Protein AF-A0A8C9STE4-F1 (afdb_monomer)

Organism: Scleropages formosus (NCBI:txid113540)

Radius of gyration: 18.82 Å; Cα contacts (8 Å, |Δi|>4): 112; chains: 1; bounding box: 55×32×43 Å

Mean predicted aligned error: 13.32 Å

Solvent-accessible surface area (backbone atoms only — not comparable to full-atom values): 6809 Å² total; per-residue (Å²): 132,84,80,54,67,68,64,52,52,54,52,50,52,54,50,51,54,52,36,74,79,50,65,75,74,72,78,66,70,89,64,78,52,48,98,88,43,81,66,85,58,80,45,80,27,80,43,64,68,60,37,51,57,51,47,72,70,45,95,59,85,57,45,50,30,40,40,39,53,79,82,48,84,82,78,57,53,38,24,39,34,28,29,74,45,58,50,50,53,58,49,62,62,38,71,78,58,81,78,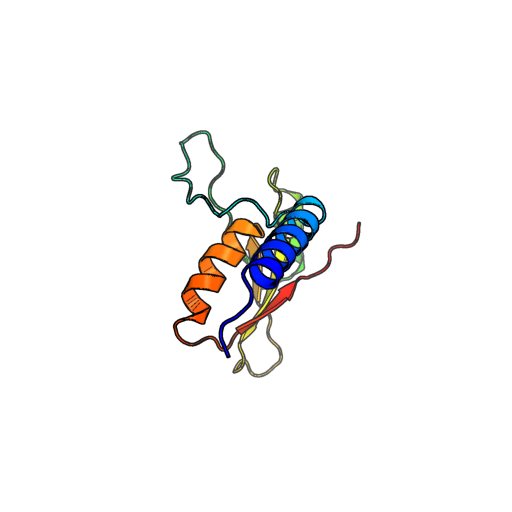68,65,57,80,46,76,57,82,74,79,127

Sequence (110 aa):
MRKSWADVVRRVEQRAQSFQHHPLGSPYKPRLSRPWQPTSVWKLFPRQSGALAFAQGCTQEVHVFALEKEQATGGQRIYLVTSYTELWHYYRWQFTSYSTYNYLPIYTGE

Nearest PDB structures (foldseek):
  7jlg-assembly2_B  TM=8.894E-01  e=3.161E-05  Homo sapiens
  7jlg-assembly1_A  TM=7.226E-01  e=1.237E-05  Homo sapiens
  7jkl-assembly1_A  TM=7.336E-01  e=4.322E-05  Homo sapiens
  5l2x-assembly1_A  TM=7.009E-01  e=2.312E-05  Homo sapiens
  7jk1-assembly1_A  TM=7.053E-01  e=4.601E-05  Homo sapiens

Structure (mmCIF, N/CA/C/O backbone):
data_AF-A0A8C9STE4-F1
#
_entry.id   AF-A0A8C9STE4-F1
#
loop_
_atom_site.group_PDB
_atom_site.id
_atom_site.type_symbol
_atom_site.label_atom_id
_atom_site.label_alt_id
_atom_site.label_comp_id
_atom_site.label_asym_id
_atom_site.label_entity_id
_atom_site.label_seq_id
_atom_site.pdbx_PDB_ins_code
_atom_site.Cartn_x
_atom_site.Cartn_y
_atom_site.Cartn_z
_atom_site.occupancy
_atom_site.B_iso_or_equiv
_atom_site.auth_seq_id
_atom_site.auth_comp_id
_atom_site.auth_asym_id
_atom_site.auth_atom_id
_atom_site.pdbx_PDB_model_num
ATOM 1 N N . MET A 1 1 ? -35.539 -10.142 -29.152 1.00 50.22 1 MET A N 1
ATOM 2 C CA . MET A 1 1 ? -36.218 -10.958 -28.119 1.00 50.22 1 MET A CA 1
ATOM 3 C C . MET A 1 1 ? -36.185 -10.194 -26.795 1.00 50.22 1 MET A C 1
ATOM 5 O O . MET A 1 1 ? -35.098 -9.870 -26.327 1.00 50.22 1 MET A O 1
ATOM 9 N N . ARG A 1 2 ? -37.343 -9.783 -26.254 1.00 63.97 2 ARG A N 1
ATOM 10 C CA . ARG A 1 2 ? -37.420 -9.030 -24.984 1.00 63.97 2 ARG A CA 1
ATOM 11 C C . ARG A 1 2 ? -36.998 -9.957 -23.840 1.00 63.97 2 ARG A C 1
ATOM 13 O O . ARG A 1 2 ? -37.538 -11.051 -23.726 1.00 63.97 2 ARG A O 1
ATOM 20 N N . LYS A 1 3 ? -36.020 -9.547 -23.025 1.00 69.06 3 LYS A N 1
ATOM 21 C CA . LYS A 1 3 ? -35.625 -10.299 -21.822 1.00 69.06 3 LYS A CA 1
ATOM 22 C C . LYS A 1 3 ? -36.845 -10.386 -20.899 1.00 69.06 3 LYS A C 1
ATOM 24 O O . LYS A 1 3 ? -37.442 -9.353 -20.606 1.00 69.06 3 LYS A O 1
ATOM 29 N N . SER A 1 4 ? -37.219 -11.596 -20.482 1.00 86.81 4 SER A N 1
ATOM 30 C CA . SER A 1 4 ? -38.308 -11.792 -19.524 1.00 86.81 4 SER A CA 1
ATOM 31 C C . SER A 1 4 ? -37.942 -11.119 -18.204 1.00 86.81 4 SER A C 1
ATOM 33 O O . SER A 1 4 ? -36.820 -11.277 -17.716 1.00 86.81 4 SER A O 1
ATOM 35 N N . TRP A 1 5 ? -38.879 -10.379 -17.614 1.00 88.38 5 TRP A N 1
ATOM 36 C CA . TRP A 1 5 ? -38.701 -9.777 -16.290 1.00 88.38 5 TRP A CA 1
ATOM 37 C C . TRP A 1 5 ? -38.319 -10.821 -15.234 1.00 88.38 5 TRP A C 1
ATOM 39 O O . TRP A 1 5 ? -37.481 -10.540 -14.380 1.00 88.38 5 TRP A O 1
ATOM 49 N N . ALA A 1 6 ? -38.822 -12.052 -15.362 1.00 89.94 6 ALA A N 1
ATOM 50 C CA . ALA A 1 6 ? -38.458 -13.160 -14.483 1.00 89.94 6 ALA A CA 1
ATOM 51 C C . ALA A 1 6 ? -36.953 -13.492 -14.540 1.00 89.94 6 ALA A C 1
ATOM 53 O O . ALA A 1 6 ? -36.334 -13.763 -13.514 1.00 89.94 6 ALA A O 1
ATOM 54 N N . ASP A 1 7 ? -36.329 -13.414 -15.720 1.00 91.38 7 ASP A N 1
ATOM 55 C CA . ASP A 1 7 ? -34.884 -13.642 -15.864 1.00 91.38 7 ASP A CA 1
ATOM 56 C C . ASP A 1 7 ? -34.051 -12.475 -15.328 1.00 91.38 7 ASP A C 1
ATOM 58 O O . ASP A 1 7 ? -32.866 -12.634 -15.027 1.00 91.38 7 ASP A O 1
ATOM 62 N N . VAL A 1 8 ? -34.618 -11.269 -15.273 1.00 90.25 8 VAL A N 1
ATOM 63 C CA . VAL A 1 8 ? -33.954 -10.109 -14.667 1.00 90.25 8 VAL A CA 1
ATOM 64 C C . VAL A 1 8 ? -33.956 -10.259 -13.149 1.00 90.25 8 VAL A C 1
ATOM 66 O O . VAL A 1 8 ? -32.886 -10.183 -12.551 1.00 90.25 8 VAL A O 1
ATOM 69 N N . VAL A 1 9 ? -35.112 -10.565 -12.553 1.00 93.94 9 VAL A N 1
ATOM 70 C CA . VAL A 1 9 ? -35.259 -10.770 -11.102 1.00 93.94 9 VAL A CA 1
ATOM 71 C C . VAL A 1 9 ? -34.338 -11.887 -10.609 1.00 93.94 9 VAL A C 1
ATOM 73 O O . VAL A 1 9 ? -33.515 -11.646 -9.729 1.00 93.94 9 VAL A O 1
ATOM 76 N N . ARG A 1 10 ? -34.356 -13.054 -11.267 1.00 93.81 10 ARG A N 1
ATOM 77 C CA . ARG A 1 10 ? -33.497 -14.196 -10.902 1.00 93.81 10 ARG A CA 1
ATOM 78 C C . ARG A 1 10 ? -32.010 -13.832 -10.873 1.00 93.81 10 ARG A C 1
ATOM 80 O O . ARG A 1 10 ? -31.277 -14.240 -9.979 1.00 93.81 10 ARG A O 1
ATOM 87 N N . ARG A 1 11 ? -31.545 -13.042 -11.848 1.00 91.81 11 ARG A N 1
ATOM 88 C CA . ARG A 1 11 ? -30.141 -12.598 -11.915 1.00 91.81 11 ARG A CA 1
ATOM 89 C C . ARG A 1 11 ? -29.780 -11.610 -10.812 1.00 91.81 11 ARG A C 1
ATOM 91 O O . ARG A 1 11 ? -28.640 -11.616 -10.353 1.00 91.81 11 ARG A O 1
ATOM 98 N N . VAL A 1 12 ? -30.716 -10.750 -10.419 1.00 93.38 12 VAL A N 1
ATOM 99 C CA . VAL A 1 12 ? -30.512 -9.810 -9.311 1.00 93.38 12 VAL A CA 1
ATOM 100 C C . VAL A 1 12 ? -30.393 -10.574 -7.995 1.00 93.38 12 VAL A C 1
ATOM 102 O O . VAL A 1 12 ? -29.441 -10.339 -7.258 1.00 93.38 12 VAL A O 1
ATOM 105 N N . GLU A 1 13 ? -31.276 -11.540 -7.742 1.00 95.25 13 GLU A N 1
ATOM 106 C CA . GLU A 1 13 ? -31.241 -12.374 -6.533 1.00 95.25 13 GLU A CA 1
ATOM 107 C C . GLU A 1 13 ? -29.958 -13.204 -6.434 1.00 95.25 13 GLU A C 1
ATOM 109 O O . GLU A 1 13 ? -29.297 -13.197 -5.397 1.00 95.25 13 GLU A O 1
ATOM 114 N N . GLN A 1 14 ? -29.541 -13.847 -7.530 1.00 93.56 14 GLN A N 1
ATOM 115 C CA . GLN A 1 14 ? -28.282 -14.598 -7.575 1.00 93.56 14 GLN A CA 1
ATOM 116 C C . GLN A 1 14 ? -27.070 -13.712 -7.260 1.00 93.56 14 GLN A C 1
ATOM 118 O O . GLN A 1 14 ? -26.174 -14.113 -6.517 1.00 93.56 14 GLN A O 1
ATOM 123 N N . ARG A 1 15 ? -27.041 -12.481 -7.788 1.00 87.19 15 ARG A N 1
ATOM 124 C CA . ARG A 1 15 ? -25.978 -11.517 -7.469 1.00 87.19 15 ARG A CA 1
ATOM 125 C C . ARG A 1 15 ? -26.035 -11.061 -6.016 1.00 87.19 15 ARG A C 1
ATOM 127 O O . ARG A 1 15 ? -24.981 -10.935 -5.402 1.00 87.19 15 ARG A O 1
ATOM 134 N N . ALA A 1 16 ? -27.227 -10.835 -5.469 1.00 90.12 16 ALA A N 1
ATOM 135 C CA . ALA A 1 16 ? -27.399 -10.453 -4.073 1.00 90.12 16 ALA A CA 1
ATOM 136 C C . ALA A 1 16 ? -26.893 -11.551 -3.123 1.00 90.12 16 ALA A C 1
ATOM 138 O O . ALA A 1 16 ? -26.107 -11.253 -2.228 1.00 90.12 16 ALA A O 1
ATOM 139 N N . GLN A 1 17 ? -27.248 -12.818 -3.370 1.00 90.88 17 GLN A N 1
ATOM 140 C CA . GLN A 1 17 ? -26.729 -13.963 -2.610 1.00 90.88 17 GLN A CA 1
ATOM 141 C C . GLN A 1 17 ? -25.206 -14.073 -2.730 1.00 90.88 17 GLN A C 1
ATOM 143 O O . GLN A 1 17 ? -24.507 -14.179 -1.725 1.00 90.88 17 GLN A O 1
ATOM 148 N N . SER A 1 18 ? -24.668 -13.963 -3.950 1.00 86.38 18 SER A N 1
ATOM 149 C CA . SER A 1 18 ? -23.218 -13.976 -4.167 1.00 86.38 18 SER A CA 1
ATOM 150 C C . SER A 1 18 ? -22.506 -12.884 -3.368 1.00 86.38 18 SER A C 1
ATOM 152 O O . SER A 1 18 ? -21.427 -13.141 -2.844 1.00 86.38 18 SER A O 1
ATOM 154 N N . PHE A 1 19 ? -23.097 -11.691 -3.266 1.00 82.31 19 PHE A N 1
ATOM 155 C CA . PHE A 1 19 ? -22.538 -10.563 -2.522 1.00 82.31 19 PHE A CA 1
ATOM 156 C C . PHE A 1 19 ? -22.650 -10.742 -1.004 1.00 82.31 19 PHE A C 1
ATOM 158 O O . PHE A 1 19 ? -21.764 -10.310 -0.278 1.00 82.31 19 PHE A O 1
ATOM 165 N N . GLN A 1 20 ? -23.707 -11.391 -0.506 1.00 82.94 20 GLN A N 1
ATOM 166 C CA . GLN A 1 20 ? -23.812 -11.742 0.915 1.00 82.94 20 GLN A CA 1
ATOM 167 C C . GLN A 1 20 ? -22.711 -12.718 1.339 1.00 82.94 20 GLN A C 1
ATOM 169 O O . GLN A 1 20 ? -22.150 -12.572 2.421 1.00 82.94 20 GLN A O 1
ATOM 174 N N . HIS A 1 21 ? -22.379 -13.681 0.475 1.00 84.19 21 HIS A N 1
ATOM 175 C CA . HIS A 1 21 ? -21.295 -14.632 0.726 1.00 84.19 21 HIS A CA 1
ATOM 176 C C . HIS A 1 21 ? -19.899 -14.052 0.444 1.00 84.19 21 HIS A C 1
ATOM 178 O O . HIS A 1 21 ? -18.927 -14.496 1.046 1.00 84.19 21 HIS A O 1
ATOM 184 N N . HIS A 1 22 ? -19.797 -13.062 -0.448 1.00 74.19 22 HIS A N 1
ATOM 185 C CA . HIS A 1 22 ? -18.540 -12.427 -0.855 1.00 74.19 22 HIS A CA 1
ATOM 186 C C . HIS A 1 22 ? -18.727 -10.905 -0.911 1.00 74.19 22 HIS A C 1
ATOM 188 O O . HIS A 1 22 ? -18.861 -10.341 -2.006 1.00 74.19 22 HIS A O 1
ATOM 194 N N . PRO A 1 23 ? -18.794 -10.221 0.246 1.00 73.00 23 PRO A N 1
ATOM 195 C CA . PRO A 1 23 ? -18.974 -8.779 0.254 1.00 73.00 23 PRO A CA 1
ATOM 196 C C . PRO A 1 23 ? -17.800 -8.137 -0.484 1.00 73.00 23 PRO A C 1
ATOM 198 O O . PRO A 1 23 ? -16.640 -8.355 -0.132 1.00 73.00 23 PRO A O 1
ATOM 201 N N . LEU A 1 24 ? -18.084 -7.338 -1.519 1.00 68.69 24 LEU A N 1
ATOM 202 C CA . LEU A 1 24 ? -17.040 -6.488 -2.084 1.00 68.69 24 LEU A CA 1
ATOM 203 C C . LEU A 1 24 ? -16.570 -5.560 -0.960 1.00 68.69 24 LEU A C 1
ATOM 205 O O . LEU A 1 24 ? -17.401 -4.944 -0.287 1.00 68.69 24 LEU A O 1
ATOM 209 N N . GLY A 1 25 ? -15.252 -5.487 -0.750 1.00 62.16 25 GLY A N 1
ATOM 210 C CA . GLY A 1 25 ? -14.656 -4.627 0.270 1.00 62.16 25 GLY A CA 1
ATOM 211 C C . GLY A 1 25 ? -15.253 -3.220 0.220 1.00 62.16 25 GLY A C 1
ATOM 212 O O . GLY A 1 25 ? -15.602 -2.723 -0.857 1.00 62.16 25 GLY A O 1
ATOM 213 N N . SER A 1 26 ? -15.414 -2.591 1.389 1.00 59.47 26 SER A N 1
ATOM 214 C CA . SER A 1 26 ? -16.076 -1.289 1.493 1.00 59.47 26 SER A CA 1
ATOM 215 C C . SER A 1 26 ? -15.506 -0.313 0.456 1.00 59.47 26 SER A C 1
ATOM 217 O O . SER A 1 26 ? -14.278 -0.236 0.334 1.00 59.47 26 SER A O 1
ATOM 219 N N . PRO A 1 27 ? -16.352 0.432 -0.285 1.00 59.12 27 PRO A N 1
ATOM 220 C CA . PRO A 1 27 ? -15.870 1.357 -1.298 1.00 59.12 27 PRO A CA 1
ATOM 221 C C . PRO A 1 27 ? -14.856 2.310 -0.674 1.00 59.12 27 PRO A C 1
ATOM 223 O O . PRO A 1 27 ? -15.078 2.825 0.426 1.00 59.12 27 PRO A O 1
ATOM 226 N N . TYR A 1 28 ? -13.741 2.515 -1.374 1.00 57.81 28 TYR A N 1
ATOM 227 C CA . TYR A 1 28 ? -12.682 3.397 -0.913 1.00 57.81 28 TYR A CA 1
ATOM 228 C C . TYR A 1 28 ? -13.253 4.778 -0.597 1.00 57.81 28 TYR A C 1
ATOM 230 O O . TYR A 1 28 ? -13.868 5.427 -1.445 1.00 57.81 28 TYR A O 1
ATOM 238 N N . LYS A 1 29 ? -13.053 5.213 0.645 1.00 60.03 29 LYS A N 1
ATOM 239 C CA . LYS A 1 29 ? -13.382 6.560 1.093 1.00 60.03 29 LYS A CA 1
ATOM 240 C C . LYS A 1 29 ? -12.058 7.302 1.217 1.00 60.03 29 LYS A C 1
ATOM 242 O O . LYS A 1 29 ? -11.352 7.020 2.187 1.00 60.03 29 LYS A O 1
ATOM 247 N N . PRO A 1 30 ? -11.702 8.208 0.286 1.00 58.56 30 PRO A N 1
ATOM 248 C CA . PRO A 1 30 ? -10.520 9.042 0.447 1.00 58.56 30 PRO A CA 1
ATOM 249 C C . PRO A 1 30 ? -10.672 9.817 1.752 1.00 58.56 30 PRO A C 1
ATOM 251 O O . PRO A 1 30 ? -11.508 10.711 1.882 1.00 58.56 30 PRO A O 1
ATOM 254 N N . ARG A 1 31 ? -9.919 9.404 2.768 1.00 61.25 31 ARG A N 1
ATOM 255 C CA . ARG A 1 31 ? -9.878 10.104 4.041 1.00 61.25 31 ARG A CA 1
ATOM 256 C C . ARG A 1 31 ? -8.873 11.229 3.872 1.00 61.25 31 ARG A C 1
ATOM 258 O O . ARG A 1 31 ? -7.688 10.972 3.689 1.00 61.25 31 ARG A O 1
ATOM 265 N N . LEU A 1 32 ? -9.334 12.474 3.980 1.00 54.38 32 LEU A N 1
ATOM 266 C CA . LEU A 1 32 ? -8.468 13.514 4.523 1.00 54.38 32 LEU A CA 1
ATOM 267 C C . LEU A 1 32 ? -8.113 13.014 5.920 1.00 54.38 32 LEU A C 1
ATOM 269 O O . LEU A 1 32 ? -8.994 12.937 6.779 1.00 54.38 32 LEU A O 1
ATOM 273 N N . SER A 1 33 ? -6.882 12.540 6.103 1.00 54.09 33 SER A N 1
ATOM 274 C CA . SER A 1 33 ? -6.415 12.075 7.402 1.00 54.09 33 SER A CA 1
ATOM 275 C C . SER A 1 33 ? -6.651 13.206 8.388 1.00 54.09 33 SER A C 1
ATOM 277 O O . SER A 1 33 ? -6.025 14.264 8.299 1.00 54.09 33 SER A O 1
ATOM 279 N N . ARG A 1 34 ? -7.608 13.017 9.297 1.00 59.34 34 ARG A N 1
ATOM 280 C CA . ARG A 1 34 ? -7.727 13.914 10.440 1.00 59.34 34 ARG A CA 1
ATOM 281 C C . ARG A 1 34 ? -6.401 13.850 11.208 1.00 59.34 34 ARG A C 1
ATOM 283 O O . ARG A 1 34 ? -5.763 12.804 11.162 1.00 59.34 34 ARG A O 1
ATOM 290 N N . PRO A 1 35 ? -5.991 14.891 11.947 1.00 61.47 35 PRO A N 1
ATOM 291 C CA . PRO A 1 35 ? -4.702 14.889 12.651 1.00 61.47 35 PRO A CA 1
ATOM 292 C C . PRO A 1 35 ? -4.466 13.673 13.568 1.00 61.47 35 PRO A C 1
ATOM 294 O O . PRO A 1 35 ? -3.329 13.307 13.830 1.00 61.47 35 PRO A O 1
ATOM 297 N N . TRP A 1 36 ? -5.541 13.035 14.040 1.00 61.75 36 TRP A N 1
ATOM 298 C CA . TRP A 1 36 ? -5.522 11.835 14.884 1.00 61.75 36 TRP A CA 1
ATOM 299 C C . TRP A 1 36 ? -5.765 10.516 14.132 1.00 61.75 36 TRP A C 1
ATOM 301 O O . TRP A 1 36 ? -5.790 9.454 14.749 1.00 61.75 36 TRP A O 1
ATOM 311 N N . GLN A 1 37 ? -6.023 10.563 12.823 1.00 55.34 37 GLN A N 1
ATOM 312 C CA . GLN A 1 37 ? -6.200 9.375 11.996 1.00 55.34 37 GLN A CA 1
ATOM 313 C C . GLN A 1 37 ? -4.902 9.065 11.255 1.00 55.34 37 GLN A C 1
ATOM 315 O O . GLN A 1 37 ? -4.297 9.974 10.685 1.00 55.34 37 GLN A O 1
ATOM 320 N N . PRO A 1 38 ? -4.494 7.789 11.213 1.00 61.75 38 PRO A N 1
ATOM 321 C CA . PRO A 1 38 ? -3.328 7.405 10.445 1.00 61.75 38 PRO A CA 1
ATOM 322 C C . PRO A 1 38 ? -3.547 7.730 8.962 1.00 61.75 38 PRO A C 1
ATOM 324 O O . PRO A 1 38 ? -4.655 7.599 8.429 1.00 61.75 38 PRO A O 1
ATOM 327 N N . THR A 1 39 ? -2.491 8.230 8.327 1.00 66.56 39 THR A N 1
ATOM 328 C CA . THR A 1 39 ? -2.500 8.647 6.926 1.00 66.56 39 THR A CA 1
ATOM 329 C C . THR A 1 39 ? -2.724 7.457 5.998 1.00 66.56 39 THR A C 1
ATOM 331 O O . THR A 1 39 ? -2.426 6.315 6.348 1.00 66.56 39 THR A O 1
ATOM 334 N N . SER A 1 40 ? -3.251 7.731 4.805 1.00 72.69 40 SER A N 1
ATOM 335 C CA . SER A 1 40 ? -3.347 6.736 3.736 1.00 72.69 40 SER A CA 1
ATOM 336 C C . SER A 1 40 ? -1.960 6.166 3.419 1.00 72.69 40 SER A C 1
ATOM 338 O O . SER A 1 40 ? -1.002 6.929 3.242 1.00 72.69 40 SER A O 1
ATOM 340 N N . VAL A 1 41 ? -1.828 4.838 3.370 1.00 83.44 41 VAL A N 1
ATOM 341 C CA . VAL A 1 41 ? -0.528 4.167 3.239 1.00 83.44 41 VAL A CA 1
ATOM 342 C C . VAL A 1 41 ? -0.279 3.838 1.772 1.00 83.44 41 VAL A C 1
ATOM 344 O O . VAL A 1 41 ? -0.833 2.897 1.225 1.00 83.44 41 VAL A O 1
ATOM 347 N N . TRP A 1 42 ? 0.597 4.606 1.127 1.00 87.00 42 TRP A N 1
ATOM 348 C CA . TRP A 1 42 ? 1.065 4.331 -0.234 1.00 87.00 42 TRP A CA 1
ATOM 349 C C . TRP A 1 42 ? 2.585 4.480 -0.290 1.00 87.00 42 TRP A C 1
ATOM 351 O O . TRP A 1 42 ? 3.110 5.533 -0.655 1.00 87.00 42 TRP A O 1
ATOM 361 N N . LYS A 1 43 ? 3.312 3.450 0.163 1.00 89.75 43 LYS A N 1
ATOM 362 C CA . LYS A 1 43 ? 4.779 3.507 0.293 1.00 89.75 43 LYS A CA 1
ATOM 363 C C . LYS A 1 43 ? 5.478 2.505 -0.611 1.00 89.75 43 LYS A C 1
ATOM 365 O O . LYS A 1 43 ? 5.149 1.324 -0.600 1.00 89.75 43 LYS A O 1
ATOM 370 N N . LEU A 1 44 ? 6.478 2.982 -1.348 1.00 90.94 44 LEU A N 1
ATOM 371 C CA . LEU A 1 44 ? 7.304 2.173 -2.240 1.00 90.94 44 LEU A CA 1
ATOM 372 C C . LEU A 1 44 ? 8.640 1.827 -1.583 1.00 90.94 44 LEU A C 1
ATOM 374 O O . LEU A 1 44 ? 9.270 2.671 -0.948 1.00 90.94 44 LEU A O 1
ATOM 378 N N . PHE A 1 45 ? 9.093 0.598 -1.800 1.00 91.69 45 PHE A N 1
ATOM 379 C CA . PHE A 1 45 ? 10.353 0.073 -1.301 1.00 91.69 45 PHE A CA 1
ATOM 380 C C . PHE A 1 45 ? 11.110 -0.630 -2.429 1.00 91.69 45 PHE A C 1
ATOM 382 O O . PHE A 1 45 ? 10.522 -1.414 -3.172 1.00 91.69 45 PHE A O 1
ATOM 389 N N . PRO A 1 46 ? 12.431 -0.430 -2.547 1.00 89.06 46 PRO A N 1
ATOM 390 C CA . PRO A 1 46 ? 13.235 -1.143 -3.537 1.00 89.06 46 PRO A CA 1
ATOM 391 C C . PRO A 1 46 ? 13.490 -2.610 -3.152 1.00 89.06 46 PRO A C 1
ATOM 393 O O . PRO A 1 46 ? 13.841 -3.418 -4.005 1.00 89.06 46 PRO A O 1
ATOM 396 N N . ARG A 1 47 ? 13.348 -2.970 -1.866 1.00 90.44 47 ARG A N 1
ATOM 397 C CA . ARG A 1 47 ? 13.593 -4.324 -1.348 1.00 90.44 47 ARG A CA 1
ATOM 398 C C . ARG A 1 47 ? 12.361 -4.872 -0.641 1.00 90.44 47 ARG A C 1
ATOM 400 O O . ARG A 1 47 ? 11.766 -4.178 0.182 1.00 90.44 47 ARG A O 1
ATOM 407 N N . GLN A 1 48 ? 12.066 -6.147 -0.892 1.00 91.38 48 GLN A N 1
ATOM 408 C CA . GLN A 1 48 ? 10.946 -6.867 -0.283 1.00 91.38 48 GLN A CA 1
ATOM 409 C C . GLN A 1 48 ? 11.026 -6.869 1.243 1.00 91.38 48 GLN A C 1
ATOM 411 O O . GLN A 1 48 ? 10.035 -6.609 1.915 1.00 91.38 48 GLN A O 1
ATOM 416 N N . SER A 1 49 ? 12.216 -7.120 1.796 1.00 92.81 49 SER A N 1
ATOM 417 C CA . SER A 1 49 ? 12.420 -7.179 3.246 1.00 92.81 49 SER A CA 1
ATOM 418 C C . SER A 1 49 ? 12.059 -5.866 3.941 1.00 92.81 49 SER A C 1
ATOM 420 O O . SER A 1 49 ? 11.447 -5.890 5.002 1.00 92.81 49 SER A O 1
ATOM 422 N N . GLY A 1 50 ? 12.369 -4.722 3.321 1.00 94.06 50 GLY A N 1
ATOM 423 C CA . GLY A 1 50 ? 11.998 -3.406 3.845 1.00 94.06 50 GLY A CA 1
ATOM 424 C C . GLY A 1 50 ? 10.488 -3.168 3.819 1.00 94.06 50 GLY A C 1
ATOM 425 O O . GLY A 1 50 ? 9.936 -2.641 4.781 1.00 94.06 50 GLY A O 1
ATOM 426 N N . ALA A 1 51 ? 9.815 -3.611 2.754 1.00 93.31 51 ALA A N 1
ATOM 427 C CA . ALA A 1 51 ? 8.361 -3.532 2.655 1.00 93.31 51 ALA A CA 1
ATOM 428 C C . ALA A 1 51 ? 7.664 -4.403 3.711 1.00 93.31 51 ALA A C 1
ATOM 430 O O . ALA A 1 51 ? 6.730 -3.944 4.362 1.00 93.31 51 ALA A O 1
ATOM 431 N N . LEU A 1 52 ? 8.150 -5.631 3.919 1.00 92.75 52 LEU A N 1
ATOM 432 C CA . LEU A 1 52 ? 7.615 -6.553 4.924 1.00 92.75 52 LEU A CA 1
ATOM 433 C C . LEU A 1 52 ? 7.826 -6.035 6.348 1.00 92.75 52 LEU A C 1
ATOM 435 O O . LEU A 1 52 ? 6.877 -6.011 7.125 1.00 92.75 52 LEU A O 1
ATOM 439 N N . ALA A 1 53 ? 9.029 -5.558 6.675 1.00 93.75 53 ALA A N 1
ATOM 440 C CA . ALA A 1 53 ? 9.308 -4.973 7.986 1.00 93.75 53 ALA A CA 1
ATOM 441 C C . ALA A 1 53 ? 8.424 -3.743 8.262 1.00 93.75 53 ALA A C 1
ATOM 443 O O . ALA A 1 53 ? 7.940 -3.558 9.376 1.00 93.75 53 ALA A O 1
ATOM 444 N N . PHE A 1 54 ? 8.166 -2.919 7.239 1.00 92.69 54 PHE A N 1
ATOM 445 C CA . PHE A 1 54 ? 7.242 -1.794 7.363 1.00 92.69 54 PHE A CA 1
ATOM 446 C C . PHE A 1 54 ? 5.792 -2.256 7.569 1.00 92.69 54 PHE A C 1
ATOM 448 O O . PHE A 1 54 ? 5.109 -1.715 8.437 1.00 92.69 54 PHE A O 1
ATOM 455 N N . ALA A 1 55 ? 5.331 -3.257 6.813 1.00 90.56 55 ALA A N 1
ATOM 456 C CA . ALA A 1 55 ? 3.983 -3.809 6.944 1.00 90.56 55 ALA A CA 1
ATOM 457 C C . ALA A 1 55 ? 3.738 -4.409 8.340 1.00 90.56 55 ALA A C 1
ATOM 459 O O . ALA A 1 55 ? 2.702 -4.146 8.938 1.00 90.56 55 ALA A O 1
ATOM 460 N N . GLN A 1 56 ? 4.720 -5.121 8.900 1.00 90.06 56 GLN A N 1
ATOM 461 C CA . GLN A 1 56 ? 4.658 -5.672 10.261 1.00 90.06 56 GLN A CA 1
ATOM 462 C C . GLN A 1 56 ? 4.575 -4.593 11.353 1.00 90.06 56 GLN A C 1
ATOM 464 O O . GLN A 1 56 ? 3.990 -4.827 12.406 1.00 90.06 56 GLN A O 1
ATOM 469 N N . GLY A 1 57 ? 5.156 -3.413 11.119 1.00 88.12 57 GLY A N 1
ATOM 470 C CA . GLY A 1 57 ? 5.089 -2.281 12.047 1.00 88.12 57 GLY A CA 1
ATOM 471 C C . GLY A 1 57 ? 3.812 -1.443 11.929 1.00 88.12 57 GLY A C 1
ATOM 472 O O . GLY A 1 57 ? 3.624 -0.508 12.708 1.00 88.12 57 GLY A O 1
ATOM 473 N N . CYS A 1 58 ? 2.950 -1.726 10.949 1.00 85.31 58 CYS A N 1
ATOM 474 C CA . CYS A 1 58 ? 1.707 -0.993 10.754 1.00 85.31 58 CYS A CA 1
ATOM 475 C C . CYS A 1 58 ? 0.605 -1.549 11.662 1.00 85.31 58 CYS A C 1
ATOM 477 O O . CYS A 1 58 ? 0.368 -2.748 11.724 1.00 85.31 58 CYS A O 1
ATOM 479 N N . THR A 1 59 ? -0.128 -0.656 12.325 1.00 82.56 59 THR A N 1
ATOM 480 C CA . THR A 1 59 ? -1.329 -1.015 13.101 1.00 82.56 59 THR A CA 1
ATOM 481 C C . THR A 1 59 ? -2.568 -1.206 12.224 1.00 82.56 59 THR A C 1
ATOM 483 O O . THR A 1 59 ? -3.611 -1.646 12.699 1.00 82.56 59 THR A O 1
ATOM 486 N N . GLN A 1 60 ? -2.472 -0.826 10.951 1.00 82.06 60 GLN A N 1
ATOM 487 C CA . GLN A 1 60 ? -3.540 -0.882 9.961 1.00 82.06 60 GLN A CA 1
ATOM 488 C C . GLN A 1 60 ? -3.359 -2.116 9.074 1.00 82.06 60 GLN A C 1
ATOM 490 O O . GLN A 1 60 ? -2.231 -2.524 8.808 1.00 82.06 60 GLN A O 1
ATOM 495 N N . GLU A 1 61 ? -4.463 -2.651 8.555 1.00 85.25 61 GLU A N 1
ATOM 496 C CA . GLU A 1 61 ? -4.442 -3.731 7.568 1.00 85.25 61 GLU A CA 1
ATOM 497 C C . GLU A 1 61 ? -3.809 -3.241 6.253 1.00 85.25 61 GLU A C 1
ATOM 499 O O . GLU A 1 61 ? -4.390 -2.445 5.505 1.00 85.25 61 GLU A O 1
ATOM 504 N N . VAL A 1 62 ? -2.580 -3.691 5.997 1.00 89.44 62 VAL A N 1
ATOM 505 C CA . VAL A 1 62 ? -1.793 -3.362 4.806 1.00 89.44 62 VAL A CA 1
ATOM 506 C C . VAL A 1 62 ? -1.220 -4.630 4.187 1.00 89.44 62 VAL A C 1
ATOM 508 O O . VAL A 1 62 ? -0.936 -5.606 4.876 1.00 89.44 62 VAL A O 1
ATOM 511 N N . HIS A 1 63 ? -1.007 -4.596 2.877 1.00 91.00 63 HIS A N 1
ATOM 512 C CA . HIS A 1 63 ? -0.458 -5.704 2.104 1.00 91.00 63 HIS A CA 1
ATOM 513 C C . HIS A 1 63 ? 0.733 -5.232 1.277 1.00 91.00 63 HIS A C 1
ATOM 515 O O . HIS A 1 63 ? 0.857 -4.044 0.963 1.00 91.00 63 HIS A O 1
ATOM 521 N N . VAL A 1 64 ? 1.602 -6.176 0.913 1.00 91.56 64 VAL A N 1
ATOM 522 C CA . VAL A 1 64 ? 2.769 -5.921 0.068 1.00 91.56 64 VAL A CA 1
ATOM 523 C C . VAL A 1 64 ? 2.510 -6.434 -1.347 1.00 91.56 64 VAL A C 1
ATOM 525 O O . VAL A 1 64 ? 2.223 -7.611 -1.559 1.00 91.56 64 VAL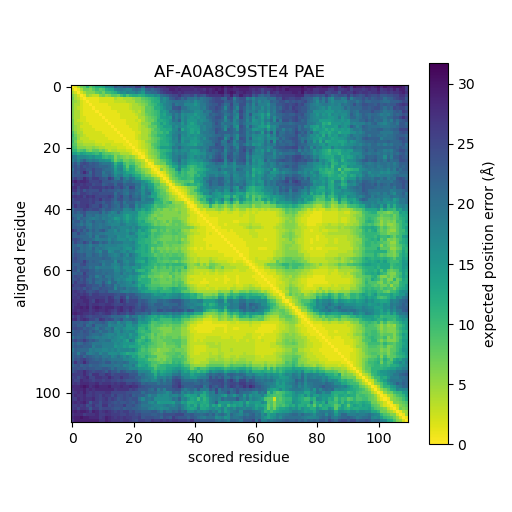 A O 1
ATOM 528 N N . PHE A 1 65 ?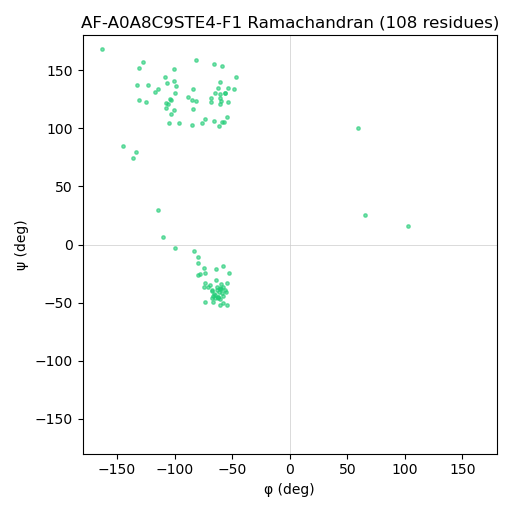 2.663 -5.554 -2.328 1.00 89.81 65 PHE A N 1
ATOM 529 C CA . PHE A 1 65 ? 2.491 -5.850 -3.746 1.00 89.81 65 PHE A CA 1
ATOM 530 C C . PHE A 1 65 ? 3.826 -5.715 -4.471 1.00 89.81 65 PHE A C 1
ATOM 532 O O . PHE A 1 65 ? 4.533 -4.723 -4.285 1.00 89.81 65 PHE A O 1
ATOM 539 N N . ALA A 1 66 ? 4.165 -6.686 -5.317 1.00 89.31 66 ALA A N 1
ATOM 540 C CA . ALA A 1 66 ? 5.276 -6.558 -6.250 1.00 89.31 66 ALA A CA 1
ATOM 541 C C . ALA A 1 66 ? 4.793 -5.842 -7.517 1.00 89.31 66 ALA A C 1
ATOM 543 O O . ALA A 1 66 ? 3.840 -6.277 -8.166 1.00 89.31 66 ALA A O 1
ATOM 544 N N . LEU A 1 67 ? 5.467 -4.748 -7.855 1.00 85.06 67 LEU A N 1
ATOM 545 C CA . LEU A 1 67 ? 5.286 -3.986 -9.081 1.00 85.06 67 LEU A CA 1
ATOM 546 C C . LEU A 1 67 ? 6.393 -4.369 -10.056 1.00 85.06 67 LEU A C 1
ATOM 548 O O . LEU A 1 67 ? 7.572 -4.095 -9.806 1.00 85.06 67 LEU A O 1
ATOM 552 N N . GLU A 1 6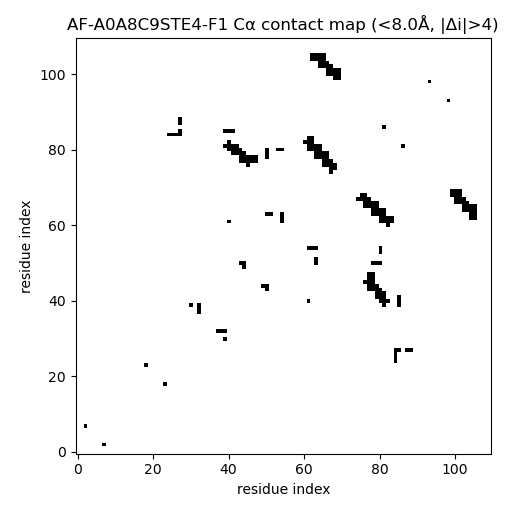8 ? 6.001 -4.962 -11.175 1.00 80.00 68 GLU A N 1
ATOM 553 C CA . GLU A 1 68 ? 6.881 -5.188 -12.316 1.00 80.00 68 GLU A CA 1
ATOM 554 C C . GLU A 1 68 ? 6.568 -4.159 -13.401 1.00 80.00 68 GLU A C 1
ATOM 556 O O . GLU A 1 68 ? 5.424 -4.028 -13.842 1.00 80.00 68 GLU A O 1
ATOM 561 N N . LYS A 1 69 ? 7.587 -3.411 -13.833 1.00 69.69 69 LYS A N 1
ATOM 562 C CA . LYS A 1 69 ? 7.473 -2.547 -15.009 1.00 69.69 69 LYS A CA 1
ATOM 563 C C . LYS A 1 69 ? 7.674 -3.413 -16.246 1.00 69.69 69 LYS A C 1
ATOM 565 O O . LYS A 1 69 ? 8.734 -4.014 -16.388 1.00 69.69 69 LYS A O 1
ATOM 570 N N . GLU A 1 70 ? 6.711 -3.413 -17.161 1.00 63.78 70 GLU A N 1
ATOM 571 C CA . GLU A 1 70 ? 6.723 -4.252 -18.374 1.00 63.78 70 GLU A CA 1
ATOM 572 C C . GLU A 1 70 ? 7.956 -4.036 -19.281 1.00 63.78 70 GLU A C 1
ATOM 574 O O . GLU A 1 70 ? 8.309 -4.907 -20.065 1.00 63.78 70 GLU A O 1
ATOM 579 N N . GLN A 1 71 ? 8.677 -2.916 -19.127 1.00 60.09 71 GLN A N 1
ATOM 580 C CA . GLN A 1 71 ? 9.919 -2.608 -19.858 1.00 60.09 71 GLN A CA 1
ATOM 581 C C . GLN A 1 71 ? 11.197 -2.626 -18.998 1.00 60.09 71 GLN A C 1
ATOM 583 O O . GLN A 1 71 ? 12.254 -2.207 -19.469 1.00 60.09 71 GLN A O 1
ATOM 588 N N . ALA A 1 72 ? 11.138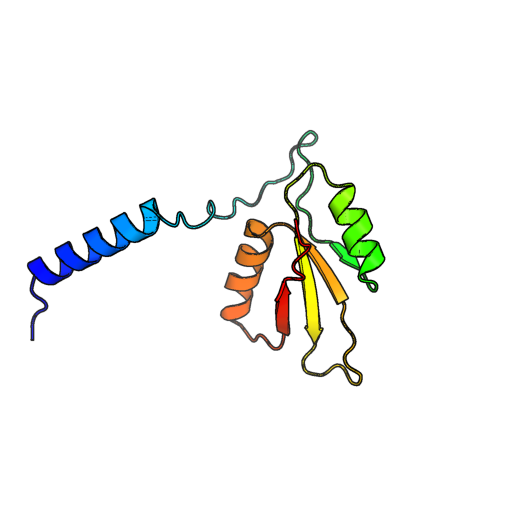 -3.040 -17.728 1.00 59.69 72 ALA A N 1
ATOM 589 C CA . ALA A 1 72 ? 12.347 -3.134 -16.913 1.00 59.69 72 ALA A CA 1
ATOM 590 C C . ALA A 1 72 ? 13.183 -4.343 -17.353 1.00 59.69 72 ALA A C 1
ATOM 592 O O . ALA A 1 72 ? 12.841 -5.497 -17.095 1.00 59.69 72 ALA A O 1
ATOM 593 N N . THR A 1 73 ? 14.311 -4.074 -18.002 1.00 54.16 73 THR A N 1
ATOM 594 C CA . THR A 1 73 ? 15.332 -5.081 -18.278 1.00 54.16 73 THR A CA 1
ATOM 595 C C . THR A 1 73 ? 15.859 -5.642 -16.952 1.00 54.16 73 THR A C 1
ATOM 597 O O . THR A 1 73 ? 16.351 -4.906 -16.102 1.00 54.16 73 THR A O 1
ATOM 600 N N . GLY A 1 74 ? 15.727 -6.959 -16.751 1.00 66.44 74 GLY A N 1
ATOM 601 C CA . GLY A 1 74 ? 16.303 -7.660 -15.593 1.00 66.44 74 GLY A CA 1
ATOM 602 C C . GLY A 1 74 ? 15.346 -8.028 -14.452 1.00 66.44 74 GLY A C 1
ATOM 603 O O . GLY A 1 74 ? 15.825 -8.339 -13.365 1.00 66.44 74 GLY A O 1
ATOM 604 N N . GLY A 1 75 ? 14.021 -8.012 -14.654 1.00 68.50 75 GLY A N 1
ATOM 605 C CA . GLY A 1 75 ? 13.067 -8.513 -13.645 1.00 68.50 75 GLY A CA 1
ATOM 606 C C . GLY A 1 75 ? 13.056 -7.697 -12.347 1.00 68.50 75 GLY A C 1
ATOM 607 O O . GLY A 1 75 ? 12.749 -8.215 -11.272 1.00 68.50 75 GLY A O 1
ATOM 608 N N . GLN A 1 76 ? 13.443 -6.422 -12.432 1.00 73.94 76 GLN A N 1
ATOM 609 C CA . GLN A 1 76 ? 13.526 -5.539 -11.279 1.00 73.94 76 GLN A CA 1
ATOM 610 C C . GLN A 1 76 ? 12.122 -5.232 -10.748 1.00 73.94 76 GLN A C 1
ATOM 612 O O . GLN A 1 76 ? 11.265 -4.711 -11.463 1.00 73.94 76 GLN A O 1
ATOM 617 N N . ARG A 1 77 ? 11.911 -5.547 -9.468 1.00 83.56 77 ARG A N 1
ATOM 618 C CA . ARG A 1 77 ? 10.649 -5.343 -8.751 1.00 83.56 77 ARG A CA 1
ATOM 619 C C . ARG A 1 77 ? 10.775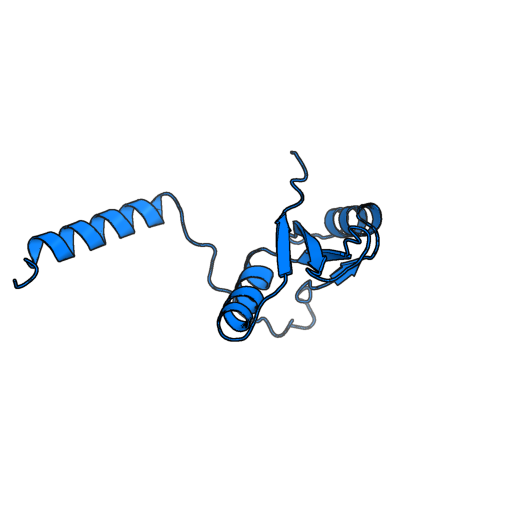 -4.186 -7.775 1.00 83.56 77 ARG A C 1
ATOM 621 O O . ARG A 1 77 ? 11.778 -4.073 -7.070 1.00 83.56 77 ARG A O 1
ATOM 628 N N . ILE A 1 78 ? 9.736 -3.364 -7.705 1.00 88.94 78 ILE A N 1
ATOM 629 C CA . ILE A 1 78 ? 9.527 -2.410 -6.611 1.00 88.94 78 ILE A CA 1
ATOM 630 C C . ILE A 1 78 ? 8.355 -2.928 -5.780 1.00 88.94 78 ILE A C 1
ATOM 632 O O . ILE A 1 78 ? 7.419 -3.510 -6.314 1.00 88.94 78 ILE A O 1
ATOM 636 N N . TYR A 1 79 ? 8.407 -2.743 -4.469 1.00 90.50 79 TYR A N 1
ATOM 637 C CA . TYR A 1 79 ? 7.414 -3.265 -3.540 1.00 90.50 79 TYR A CA 1
ATOM 638 C C . TYR A 1 79 ? 6.551 -2.122 -3.017 1.00 90.50 79 TYR A C 1
ATOM 640 O O . TYR A 1 79 ? 7.076 -1.168 -2.448 1.00 90.50 79 TYR A O 1
ATOM 648 N N . LEU A 1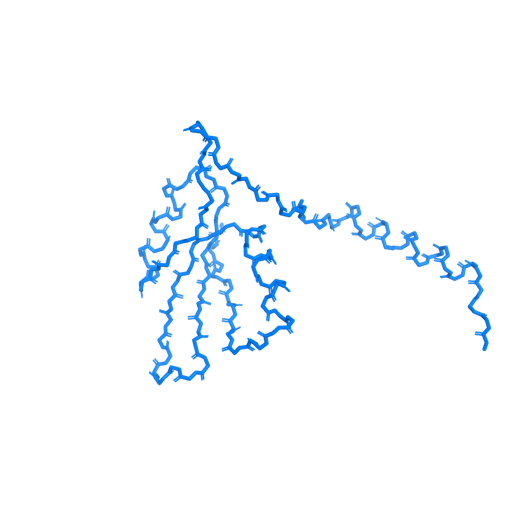 80 ? 5.240 -2.200 -3.213 1.00 91.44 80 LEU A N 1
ATOM 649 C CA . LEU A 1 80 ? 4.265 -1.244 -2.694 1.00 91.44 80 LEU A CA 1
ATOM 650 C C . LEU A 1 80 ? 3.615 -1.809 -1.437 1.00 91.44 80 LEU A C 1
ATOM 652 O O . LEU A 1 80 ? 3.118 -2.928 -1.461 1.00 91.44 80 LEU A O 1
ATOM 656 N N . VAL A 1 81 ? 3.570 -1.017 -0.371 1.00 92.12 81 VAL A N 1
ATOM 657 C CA . VAL A 1 81 ? 2.762 -1.305 0.816 1.00 92.12 81 VAL A CA 1
ATOM 658 C C . VAL A 1 81 ? 1.550 -0.386 0.815 1.00 92.12 81 VAL A C 1
ATOM 660 O O . VAL A 1 81 ? 1.714 0.837 0.788 1.00 92.12 81 VAL A O 1
ATOM 663 N N . THR A 1 82 ? 0.354 -0.975 0.808 1.00 90.81 82 THR A N 1
ATOM 664 C CA . THR A 1 82 ? -0.935 -0.265 0.837 1.00 90.81 82 THR A CA 1
ATOM 665 C C . THR A 1 82 ? -2.076 -1.207 1.237 1.00 90.81 82 THR A C 1
ATOM 667 O O . THR A 1 82 ? -1.890 -2.423 1.279 1.00 90.81 82 THR A O 1
ATOM 670 N N . SER A 1 83 ? -3.264 -0.678 1.536 1.00 87.19 83 SER A N 1
ATOM 671 C CA . SER A 1 83 ? -4.466 -1.499 1.751 1.00 87.19 83 SER A CA 1
ATOM 672 C C . SER A 1 83 ? -5.127 -1.901 0.423 1.00 87.19 83 SER A C 1
ATOM 674 O O . SER A 1 83 ? -4.986 -1.212 -0.591 1.00 87.19 83 SER A O 1
ATOM 676 N N . TYR A 1 84 ? -5.934 -2.969 0.417 1.00 82.56 84 TYR A N 1
ATOM 677 C CA . TYR A 1 84 ? -6.700 -3.353 -0.780 1.00 82.56 84 TYR A CA 1
ATOM 678 C C . TYR A 1 84 ? -7.638 -2.246 -1.271 1.00 82.56 84 TYR A C 1
ATOM 680 O O . TYR A 1 84 ? -7.805 -2.061 -2.477 1.00 82.56 84 TYR A O 1
ATOM 688 N N . THR A 1 85 ? -8.245 -1.495 -0.348 1.00 78.75 85 THR A N 1
ATOM 689 C CA . THR A 1 85 ? -9.177 -0.416 -0.706 1.00 78.75 85 THR A CA 1
ATOM 690 C C . THR A 1 85 ? -8.472 0.722 -1.443 1.00 78.75 85 THR A C 1
ATOM 692 O O . THR A 1 85 ? -8.983 1.205 -2.454 1.00 78.75 85 THR A O 1
ATOM 695 N N . GLU A 1 86 ? -7.282 1.110 -0.979 1.00 81.38 86 GLU A N 1
ATOM 696 C CA . GLU A 1 86 ? -6.438 2.124 -1.613 1.00 81.38 86 GLU A CA 1
ATOM 697 C C . GLU A 1 86 ? -5.932 1.651 -2.971 1.00 81.38 86 GLU A C 1
ATOM 699 O O . GLU A 1 86 ? -6.106 2.361 -3.963 1.00 81.38 86 GLU A O 1
ATOM 704 N N . LEU A 1 87 ? -5.384 0.433 -3.041 1.00 83.62 87 LEU A N 1
ATOM 705 C CA . LEU A 1 87 ? -4.925 -0.151 -4.300 1.00 83.62 87 LEU A CA 1
ATOM 706 C C . LEU A 1 87 ? -6.039 -0.147 -5.347 1.00 83.62 87 LEU A C 1
ATOM 708 O O . LEU A 1 87 ? -5.849 0.366 -6.448 1.00 83.62 87 LEU A O 1
ATOM 712 N N . TRP A 1 88 ? -7.216 -0.670 -4.999 1.00 79.75 88 TRP A N 1
ATOM 713 C CA . TRP A 1 88 ? -8.340 -0.787 -5.923 1.00 79.75 88 TRP A CA 1
ATOM 714 C C . TRP A 1 88 ? -8.844 0.570 -6.416 1.00 79.75 88 TRP A C 1
ATOM 716 O O . TRP A 1 88 ? -9.212 0.705 -7.582 1.00 79.75 88 TRP A O 1
ATOM 726 N N . HIS A 1 89 ? -8.834 1.594 -5.560 1.00 76.19 89 HIS A N 1
ATOM 727 C CA . HIS A 1 89 ? -9.209 2.947 -5.957 1.00 76.19 89 HIS A CA 1
ATOM 728 C C . HIS A 1 89 ? -8.303 3.504 -7.059 1.00 76.19 89 HIS A C 1
ATOM 730 O O . HIS A 1 89 ? -8.801 3.947 -8.095 1.00 76.19 89 HIS A O 1
ATOM 736 N N . TYR A 1 90 ? -6.984 3.450 -6.860 1.00 74.94 90 TYR A N 1
ATOM 737 C CA . TYR A 1 90 ? -6.030 3.959 -7.847 1.00 74.94 90 TYR A CA 1
ATOM 738 C C . TYR A 1 90 ? -5.966 3.074 -9.094 1.00 74.94 90 TYR A C 1
ATOM 740 O O . TYR A 1 90 ? -5.881 3.587 -10.211 1.00 74.94 90 TYR A O 1
ATOM 748 N N . TYR A 1 91 ? -6.085 1.756 -8.924 1.00 74.62 91 TYR A N 1
ATOM 749 C CA . TYR A 1 91 ? -6.079 0.799 -10.025 1.00 74.62 91 TYR A CA 1
ATOM 750 C C . TYR A 1 91 ? -7.260 1.011 -10.979 1.00 74.62 91 TYR A C 1
ATOM 752 O O . TYR A 1 91 ? -7.078 1.080 -12.194 1.00 74.62 91 TYR A O 1
ATOM 760 N N . ARG A 1 92 ? -8.471 1.204 -10.441 1.00 66.81 92 ARG A N 1
ATOM 761 C CA . ARG A 1 92 ? -9.674 1.462 -11.250 1.00 66.81 92 ARG A CA 1
ATOM 762 C C . ARG A 1 92 ? -9.572 2.718 -12.104 1.00 66.81 92 ARG A C 1
ATOM 764 O O . ARG A 1 92 ? -10.138 2.735 -13.190 1.00 66.81 92 ARG A O 1
ATOM 771 N N . TRP A 1 93 ? -8.887 3.752 -11.617 1.00 61.94 93 TRP A N 1
ATOM 772 C CA . TRP A 1 93 ? -8.705 4.994 -12.368 1.00 61.94 93 TRP A CA 1
ATOM 773 C C . TRP A 1 93 ? -7.689 4.839 -13.507 1.00 61.94 93 TRP A C 1
ATOM 775 O O . TRP A 1 93 ? -7.883 5.386 -14.593 1.00 61.94 93 TRP A O 1
ATOM 785 N N . GLN A 1 94 ? -6.628 4.056 -13.292 1.00 58.16 94 GLN A N 1
ATOM 786 C CA . GLN A 1 94 ? -5.610 3.818 -14.319 1.00 58.16 94 GLN A CA 1
ATOM 787 C C . GLN A 1 94 ? -6.036 2.808 -15.388 1.00 58.16 94 GLN A C 1
ATOM 789 O O . GLN A 1 94 ? -5.588 2.909 -16.526 1.00 58.16 94 GLN A O 1
ATOM 794 N N . PHE A 1 95 ? -6.957 1.888 -15.090 1.00 50.75 95 PHE A N 1
ATOM 795 C CA . PHE A 1 95 ? -7.451 0.933 -16.090 1.00 50.75 95 PHE A CA 1
ATOM 796 C C . PHE A 1 95 ? -8.209 1.600 -17.255 1.00 50.75 95 PHE A C 1
ATOM 798 O O . PHE A 1 95 ? -8.305 1.037 -18.342 1.00 50.75 95 PHE A O 1
ATOM 805 N N . THR A 1 96 ? -8.718 2.818 -17.056 1.00 49.22 96 THR A N 1
ATOM 806 C CA . THR A 1 96 ? -9.350 3.634 -18.107 1.00 49.22 96 THR A CA 1
ATOM 807 C C . THR A 1 96 ? -8.362 4.366 -19.018 1.00 49.22 96 THR A C 1
ATOM 809 O O . THR A 1 96 ? -8.755 4.795 -20.099 1.00 49.22 96 THR A O 1
ATOM 812 N N . SER A 1 97 ? -7.091 4.479 -18.623 1.00 46.75 97 SER A N 1
ATOM 813 C CA . SER A 1 97 ? -6.072 5.244 -19.342 1.00 46.75 97 SER A CA 1
ATOM 814 C C . SER A 1 97 ? -4.716 4.545 -19.223 1.00 46.75 97 SER A C 1
ATOM 816 O O . SER A 1 97 ? -3.919 4.919 -18.374 1.00 46.75 97 SER A O 1
ATOM 818 N N . TYR A 1 98 ? -4.444 3.575 -20.104 1.00 49.88 98 TYR A N 1
ATOM 819 C CA . TYR A 1 98 ? -3.116 2.980 -20.345 1.00 49.88 98 TYR A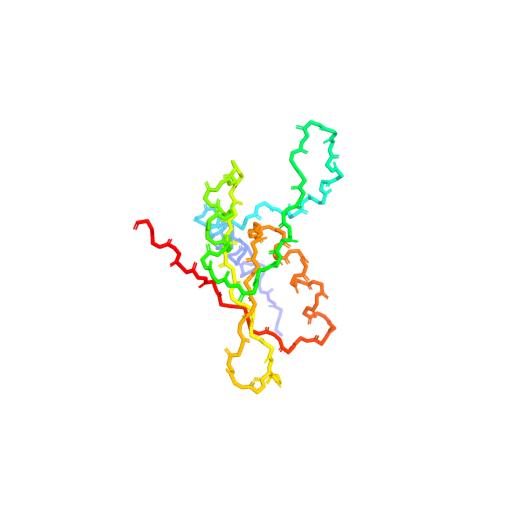 CA 1
ATOM 820 C C . TYR A 1 98 ? -2.459 2.307 -19.118 1.00 49.88 98 TYR A C 1
ATOM 822 O O . TYR A 1 98 ? -1.822 2.982 -18.316 1.00 49.88 98 TYR A O 1
ATOM 830 N N . SER A 1 99 ? -2.494 0.974 -18.977 1.00 51.94 99 SER A N 1
ATOM 831 C CA . SER A 1 99 ? -1.670 0.318 -17.941 1.00 51.94 99 SER A CA 1
ATOM 832 C C . SER A 1 99 ? -0.849 -0.859 -18.462 1.00 51.94 99 SER A C 1
ATOM 834 O O . SER A 1 99 ? -1.386 -1.806 -19.026 1.00 51.94 99 SER A O 1
ATOM 836 N N . THR A 1 100 ? 0.461 -0.743 -18.228 1.00 51.53 100 THR A N 1
ATOM 837 C CA . THR A 1 100 ? 1.589 -1.637 -18.544 1.00 51.53 100 THR A CA 1
ATOM 838 C C . THR A 1 100 ? 2.236 -2.186 -17.255 1.00 51.53 100 THR A C 1
ATOM 840 O O . THR A 1 100 ? 3.445 -2.409 -17.184 1.00 51.53 100 THR A O 1
ATOM 843 N N . TYR A 1 101 ? 1.461 -2.343 -16.171 1.00 55.03 101 TYR A N 1
ATOM 844 C CA . TYR A 1 101 ? 1.964 -2.837 -14.880 1.00 55.03 101 TYR A CA 1
ATOM 845 C C . TYR A 1 101 ? 1.169 -4.051 -14.398 1.00 55.03 101 TYR A C 1
ATOM 847 O O . TYR A 1 101 ? -0.044 -3.979 -14.192 1.00 55.03 101 TYR A O 1
ATOM 855 N N . ASN A 1 102 ? 1.879 -5.156 -14.166 1.00 58.72 102 ASN A N 1
ATOM 856 C CA . ASN A 1 102 ? 1.333 -6.344 -13.518 1.00 58.72 102 ASN A CA 1
ATOM 857 C C . ASN A 1 102 ? 1.510 -6.210 -12.000 1.00 58.72 102 ASN A C 1
ATOM 859 O O . ASN A 1 102 ? 2.615 -5.959 -11.516 1.00 58.72 102 ASN A O 1
ATOM 863 N N . TYR A 1 103 ? 0.415 -6.371 -11.256 1.00 58.53 103 TYR A N 1
ATOM 864 C CA . TYR A 1 103 ? 0.404 -6.344 -9.795 1.00 58.53 103 TYR A CA 1
ATOM 865 C C . TYR A 1 103 ? 0.298 -7.778 -9.293 1.00 58.53 103 TYR A C 1
ATOM 867 O O . TYR A 1 103 ? -0.736 -8.420 -9.475 1.00 58.53 103 TYR A O 1
ATOM 875 N N . LEU A 1 104 ? 1.354 -8.281 -8.657 1.00 58.69 104 LEU A N 1
ATOM 876 C CA . LEU A 1 104 ? 1.334 -9.598 -8.026 1.00 58.69 104 LEU A CA 1
ATOM 877 C C . LEU A 1 104 ? 1.305 -9.413 -6.502 1.00 58.69 104 LEU A C 1
ATOM 879 O O . LEU A 1 104 ? 2.238 -8.815 -5.950 1.00 58.69 104 LEU A O 1
ATOM 883 N N . PRO A 1 105 ? 0.246 -9.871 -5.804 1.00 64.06 105 PRO A N 1
ATOM 884 C CA . PRO A 1 105 ? 0.236 -9.860 -4.351 1.00 64.06 105 PRO A CA 1
ATOM 885 C C . PRO A 1 105 ? 1.318 -10.813 -3.850 1.00 64.06 105 PRO A C 1
ATOM 887 O O . PRO A 1 105 ? 1.415 -11.959 -4.292 1.00 64.06 105 PRO A O 1
ATOM 890 N N . ILE A 1 106 ? 2.143 -10.338 -2.924 1.00 65.25 106 ILE A N 1
ATOM 891 C CA . ILE A 1 106 ? 3.066 -11.217 -2.220 1.00 65.25 106 ILE A CA 1
ATOM 892 C C . ILE A 1 106 ? 2.264 -11.804 -1.074 1.00 65.25 106 ILE A C 1
ATOM 894 O O . ILE A 1 106 ? 1.998 -11.117 -0.090 1.00 65.25 106 ILE A O 1
ATOM 898 N N . TYR A 1 107 ? 1.838 -13.056 -1.230 1.00 45.59 107 TYR A N 1
ATOM 899 C CA . TYR A 1 107 ? 1.214 -13.800 -0.145 1.00 45.59 107 TYR A CA 1
ATOM 900 C C . TYR A 1 107 ? 2.224 -13.928 0.994 1.00 45.59 107 TYR A C 1
ATOM 902 O O . TYR A 1 107 ? 3.162 -14.721 0.940 1.00 45.59 107 TYR A O 1
ATOM 910 N N . THR A 1 108 ? 2.051 -13.105 2.020 1.00 45.72 108 THR A N 1
ATOM 911 C CA . THR A 1 108 ? 2.594 -13.380 3.342 1.00 45.72 108 THR A CA 1
ATOM 912 C C . THR A 1 108 ? 1.688 -14.437 3.945 1.00 45.72 108 THR A C 1
ATOM 914 O O . THR A 1 108 ? 0.539 -14.137 4.260 1.00 45.72 108 THR A O 1
ATOM 917 N N . GLY A 1 109 ? 2.170 -15.680 3.988 1.00 39.78 109 GLY A N 1
ATOM 918 C CA . GLY A 1 109 ? 1.472 -16.765 4.666 1.00 39.78 109 GLY A CA 1
ATOM 919 C C . GLY A 1 109 ? 1.211 -16.389 6.120 1.00 39.78 109 GLY A C 1
ATOM 920 O O . GLY 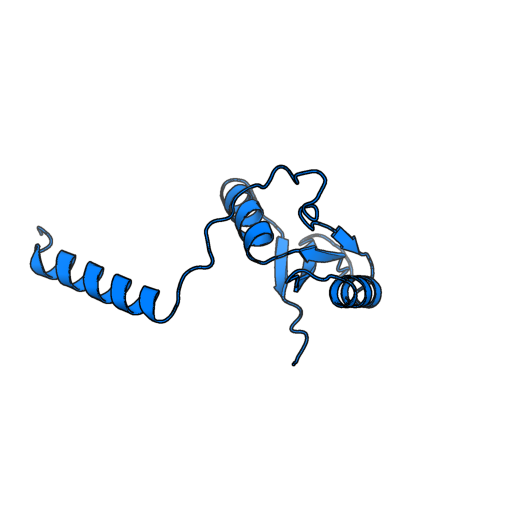A 1 109 ? 2.120 -15.906 6.800 1.00 39.78 109 GLY A O 1
ATOM 921 N N . GLU A 1 110 ? -0.037 -16.573 6.540 1.00 34.16 110 GLU A N 1
ATOM 922 C CA . GLU A 1 110 ? -0.347 -16.911 7.929 1.00 34.16 110 GLU A CA 1
ATOM 923 C C . GLU A 1 110 ? 0.065 -18.363 8.199 1.00 34.16 110 GLU A C 1
ATOM 925 O O . GLU A 1 110 ? -0.085 -19.199 7.272 1.00 34.16 110 GLU A O 1
#

Foldseek 3Di:
DDDDPVNVVVVVVVVVVVCVVPPDPDAQDQDPQDPPRDHFFWDKAQDPVVLVVVCVPDPDDKFKKWKDQLPDPPRRTIIIIGHPNVCVVVVVVCVVPDDRIDIDTDDPDD

InterPro domains:
  IPR044917 DNA-directed primase/polymerase protein [PTHR31399] (7-97)

pLDDT: mean 75.05, std 15.88, range [34.16, 95.25]

Secondary structure (DSSP, 8-state):
-PPPHHHHHHHHHHHHHHHHHSPPPPPP------TTSPPP--EEESSHHHHHHHHHT-SS--EEEEEEETT-TT--EEEEEE-HHHHHHHHHHHTTS---EEEEE-----